Protein AF-I7K9V5-F1 (afdb_monomer_lite)

Structure (mmCIF, N/CA/C/O backbone):
data_AF-I7K9V5-F1
#
_entry.id   AF-I7K9V5-F1
#
loop_
_atom_site.group_PDB
_atom_site.id
_atom_site.type_symbol
_atom_site.label_atom_id
_atom_site.label_alt_id
_atom_site.label_comp_id
_atom_site.label_asym_id
_atom_site.label_entity_id
_atom_site.label_seq_id
_atom_site.pdbx_PDB_ins_code
_atom_site.Cartn_x
_atom_site.Cartn_y
_atom_site.Cartn_z
_atom_site.occupancy
_atom_site.B_iso_or_equiv
_atom_site.auth_seq_id
_atom_site.auth_comp_id
_atom_site.auth_asym_id
_atom_site.auth_atom_id
_atom_site.pdbx_PDB_model_num
ATOM 1 N N . MET A 1 1 ? 27.458 0.617 -17.111 1.00 44.34 1 MET A N 1
ATOM 2 C CA . MET A 1 1 ? 26.890 1.758 -16.353 1.00 44.34 1 MET A CA 1
ATOM 3 C C . MET A 1 1 ? 25.358 1.797 -16.332 1.00 44.34 1 MET A C 1
ATOM 5 O O . MET A 1 1 ? 24.833 2.266 -15.336 1.00 44.34 1 MET A O 1
ATOM 9 N N . ASN A 1 2 ? 24.631 1.243 -17.318 1.00 52.06 2 ASN A N 1
ATOM 10 C CA . ASN A 1 2 ? 23.153 1.223 -17.297 1.00 52.06 2 ASN A CA 1
ATOM 11 C C . ASN A 1 2 ? 22.517 0.378 -16.172 1.00 52.06 2 ASN A C 1
ATOM 13 O O . ASN A 1 2 ? 21.537 0.821 -15.580 1.00 52.06 2 ASN A O 1
ATOM 17 N N . ASN A 1 3 ? 23.084 -0.785 -15.823 1.00 52.22 3 ASN A N 1
ATOM 18 C CA . ASN A 1 3 ? 22.485 -1.676 -14.813 1.00 52.22 3 ASN A CA 1
ATOM 19 C C . ASN A 1 3 ? 22.542 -1.125 -13.375 1.00 52.22 3 ASN A C 1
ATOM 21 O O . ASN A 1 3 ? 21.649 -1.409 -12.583 1.00 52.22 3 ASN A O 1
ATOM 25 N N . ILE A 1 4 ? 23.560 -0.321 -13.037 1.00 53.31 4 ILE A N 1
ATOM 26 C CA . ILE A 1 4 ? 23.742 0.227 -11.678 1.00 53.31 4 ILE A CA 1
ATOM 27 C C . ILE A 1 4 ? 22.683 1.300 -11.396 1.00 53.31 4 ILE A C 1
ATOM 29 O O . ILE A 1 4 ? 21.986 1.232 -10.392 1.00 53.31 4 ILE A O 1
ATOM 33 N N . ILE A 1 5 ? 22.471 2.222 -12.342 1.00 58.81 5 ILE A N 1
ATOM 34 C CA . ILE A 1 5 ? 21.418 3.246 -12.239 1.00 58.81 5 ILE A CA 1
ATOM 35 C C . ILE A 1 5 ? 20.026 2.579 -12.272 1.00 58.81 5 ILE A C 1
ATOM 37 O O . ILE A 1 5 ? 19.060 3.097 -11.709 1.00 58.81 5 ILE A O 1
ATOM 41 N N . GLN A 1 6 ? 19.881 1.428 -12.949 1.00 56.38 6 GLN A N 1
ATOM 42 C CA . GLN A 1 6 ? 18.630 0.662 -12.987 1.00 56.38 6 GLN A CA 1
ATOM 43 C C . GLN A 1 6 ? 18.229 0.081 -11.638 1.00 56.38 6 GLN A C 1
ATOM 45 O O . GLN A 1 6 ? 17.075 0.249 -11.239 1.00 56.38 6 GLN A O 1
ATOM 50 N N . HIS A 1 7 ? 19.185 -0.539 -10.951 1.00 59.41 7 HIS A N 1
ATOM 51 C CA . HIS A 1 7 ? 18.989 -1.048 -9.600 1.00 59.41 7 HIS A CA 1
ATOM 52 C C . HIS A 1 7 ? 18.578 0.060 -8.627 1.00 59.41 7 HIS A C 1
ATOM 54 O O . HIS A 1 7 ? 17.631 -0.137 -7.871 1.00 59.41 7 HIS A O 1
ATOM 60 N N . ASP A 1 8 ? 19.201 1.235 -8.724 1.00 72.56 8 ASP A N 1
ATOM 61 C CA . A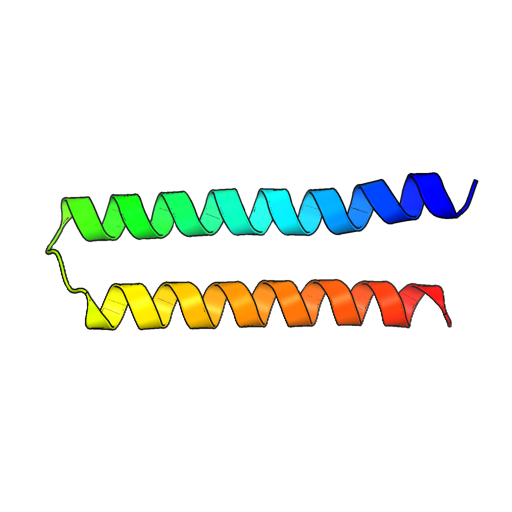SP A 1 8 ? 18.963 2.361 -7.813 1.00 72.56 8 ASP A CA 1
ATOM 62 C C . ASP A 1 8 ? 17.509 2.869 -7.839 1.00 72.56 8 ASP A C 1
ATOM 64 O O . ASP A 1 8 ? 16.883 3.053 -6.797 1.00 72.56 8 ASP A O 1
ATOM 68 N N . ILE A 1 9 ? 16.919 3.044 -9.028 1.00 73.31 9 ILE A N 1
ATOM 69 C CA . ILE A 1 9 ? 15.552 3.590 -9.158 1.00 73.31 9 ILE A CA 1
ATOM 70 C C . ILE A 1 9 ? 14.491 2.587 -8.684 1.00 73.31 9 ILE A C 1
ATOM 72 O O . ILE A 1 9 ? 13.545 2.958 -7.990 1.00 73.31 9 ILE A O 1
ATOM 76 N N . ILE A 1 10 ? 14.642 1.305 -9.030 1.00 75.88 10 ILE A N 1
ATOM 77 C CA . ILE A 1 10 ? 13.700 0.265 -8.586 1.00 75.88 10 ILE A CA 1
ATOM 78 C C . ILE A 1 10 ? 13.801 0.079 -7.067 1.00 75.88 10 ILE A C 1
ATOM 80 O O . ILE A 1 10 ? 12.776 -0.042 -6.396 1.00 75.88 10 ILE A O 1
ATOM 84 N N . GLN A 1 11 ? 15.016 0.117 -6.510 1.00 76.75 11 GLN A N 1
ATOM 85 C CA . GLN A 1 11 ? 15.224 0.074 -5.063 1.00 76.75 11 GLN A CA 1
ATOM 86 C C . GLN A 1 11 ? 14.577 1.266 -4.354 1.00 76.75 11 GLN A C 1
ATOM 88 O O . GLN A 1 11 ? 13.933 1.066 -3.327 1.00 76.75 11 GLN A O 1
ATOM 93 N N . GLN A 1 12 ? 14.657 2.477 -4.909 1.00 81.44 12 GLN A N 1
ATOM 94 C CA . GLN A 1 12 ? 13.966 3.632 -4.331 1.00 81.44 12 GLN A CA 1
ATOM 95 C C . GLN A 1 12 ? 12.441 3.479 -4.329 1.00 81.44 12 GLN A C 1
ATOM 97 O O . GLN A 1 12 ? 11.806 3.781 -3.320 1.00 81.44 12 GLN A O 1
ATOM 102 N N . HIS A 1 13 ? 11.838 2.963 -5.405 1.00 81.50 13 HIS A N 1
ATOM 103 C CA . HIS A 1 13 ? 10.394 2.687 -5.419 1.00 81.50 13 HIS A CA 1
ATOM 104 C C . HIS A 1 13 ? 9.989 1.663 -4.363 1.00 81.50 13 HIS A C 1
ATOM 106 O O . HIS A 1 13 ? 8.983 1.857 -3.683 1.00 81.50 13 HIS A O 1
ATOM 112 N N . LEU A 1 14 ? 10.794 0.614 -4.183 1.00 81.50 14 LEU A N 1
ATOM 113 C CA . LEU A 1 14 ? 10.565 -0.396 -3.152 1.00 81.50 14 LEU A CA 1
ATOM 114 C C . LEU A 1 14 ? 10.680 0.188 -1.737 1.00 81.50 14 LEU A C 1
ATOM 116 O O . LEU A 1 14 ? 9.815 -0.090 -0.914 1.00 81.50 14 LEU A O 1
ATOM 120 N N . ILE A 1 15 ? 11.687 1.026 -1.464 1.00 85.06 15 ILE A N 1
ATOM 121 C CA . ILE A 1 15 ? 11.868 1.702 -0.164 1.00 85.06 15 ILE A CA 1
ATOM 122 C C . ILE A 1 15 ? 10.702 2.653 0.132 1.00 85.06 15 ILE A C 1
ATOM 124 O O . ILE A 1 15 ? 10.183 2.685 1.250 1.00 85.06 15 ILE A O 1
ATOM 128 N N . ASN A 1 16 ? 10.258 3.417 -0.866 1.00 83.19 16 ASN A N 1
ATOM 129 C CA . ASN A 1 16 ? 9.129 4.332 -0.715 1.00 83.19 16 ASN A CA 1
ATOM 130 C C . ASN A 1 16 ? 7.828 3.567 -0.445 1.00 83.19 16 ASN A C 1
ATOM 132 O O . ASN A 1 16 ? 7.057 3.946 0.437 1.00 83.19 16 ASN A O 1
ATOM 136 N N . PHE A 1 17 ? 7.607 2.470 -1.172 1.00 87.50 17 PHE A N 1
ATOM 137 C CA . PHE A 1 17 ? 6.464 1.588 -0.968 1.00 87.50 17 PHE A CA 1
ATOM 138 C C . PHE A 1 17 ? 6.453 0.989 0.442 1.00 87.50 17 PHE A C 1
ATOM 140 O O . PHE A 1 17 ? 5.450 1.123 1.141 1.00 87.50 17 PHE A O 1
ATOM 147 N N . THR A 1 18 ? 7.554 0.376 0.890 1.00 83.88 18 THR A N 1
ATOM 148 C CA . THR A 1 18 ? 7.606 -0.259 2.216 1.00 83.88 18 THR A CA 1
ATOM 149 C C . THR A 1 18 ? 7.427 0.758 3.337 1.00 83.88 18 THR A C 1
ATOM 151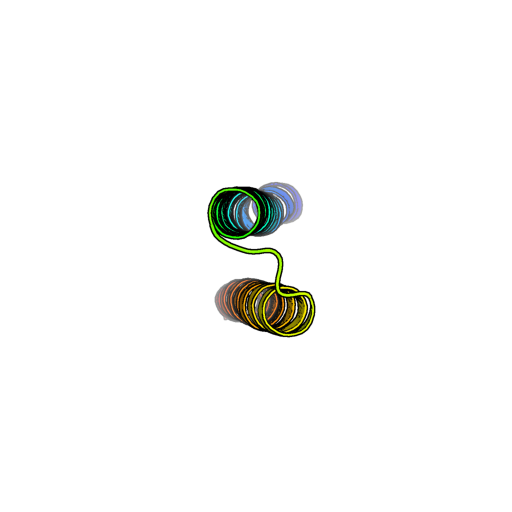 O O . THR A 1 18 ? 6.671 0.500 4.269 1.00 83.88 18 THR A O 1
ATOM 154 N N . THR A 1 19 ? 8.030 1.943 3.21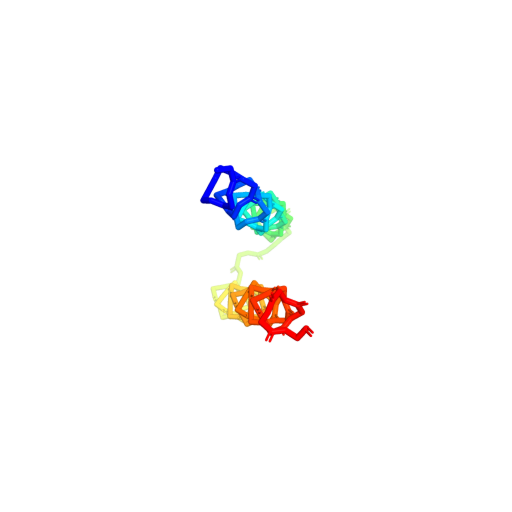5 1.00 88.00 19 THR A N 1
ATOM 155 C CA . THR A 1 19 ? 7.878 3.029 4.196 1.00 88.00 19 THR A CA 1
ATOM 156 C C . THR A 1 19 ? 6.422 3.493 4.310 1.00 88.00 19 THR A C 1
ATOM 158 O O . THR A 1 19 ? 5.894 3.630 5.414 1.00 88.00 19 THR A O 1
ATOM 161 N N . LYS A 1 20 ? 5.745 3.703 3.173 1.00 88.62 20 LYS A N 1
ATOM 162 C CA . LYS A 1 20 ? 4.335 4.124 3.133 1.00 88.62 20 LYS A CA 1
ATOM 163 C C . LYS A 1 20 ? 3.409 3.037 3.682 1.00 88.62 20 LYS A C 1
ATOM 165 O O . LYS A 1 20 ? 2.493 3.342 4.441 1.00 88.62 20 LYS A O 1
ATOM 170 N N . LEU A 1 21 ? 3.676 1.777 3.338 1.00 88.62 21 LEU A N 1
ATOM 171 C CA . LEU A 1 21 ? 2.888 0.639 3.798 1.00 88.62 21 LEU A CA 1
ATOM 172 C C . LEU A 1 21 ? 2.984 0.461 5.317 1.00 88.62 21 LEU A C 1
ATOM 174 O O . LEU A 1 21 ? 1.951 0.334 5.967 1.00 88.62 21 LEU A O 1
ATOM 178 N N . ILE A 1 22 ? 4.196 0.504 5.884 1.00 88.31 22 ILE A N 1
ATOM 179 C CA . ILE A 1 22 ? 4.413 0.388 7.336 1.00 88.31 22 ILE A CA 1
ATOM 180 C C . ILE A 1 22 ? 3.639 1.477 8.075 1.00 88.31 22 ILE A C 1
ATOM 182 O O . ILE A 1 22 ? 2.874 1.163 8.982 1.00 88.31 22 ILE A O 1
ATOM 186 N N . LYS A 1 23 ? 3.752 2.734 7.634 1.00 88.25 23 LYS A N 1
ATOM 187 C CA . LYS A 1 23 ? 3.042 3.847 8.269 1.00 88.25 23 LYS A CA 1
ATOM 188 C C . LYS A 1 23 ? 1.521 3.660 8.238 1.00 88.25 23 LYS A C 1
ATOM 190 O O . LYS A 1 23 ? 0.852 3.878 9.244 1.00 88.25 23 LYS A O 1
ATOM 195 N N . ASN A 1 24 ? 0.969 3.223 7.106 1.00 85.31 24 ASN A N 1
ATOM 196 C CA . ASN A 1 24 ? -0.468 2.973 7.001 1.00 85.31 24 ASN A CA 1
ATOM 197 C C . ASN A 1 24 ? -0.919 1.822 7.918 1.00 85.31 24 ASN A C 1
ATOM 199 O O . ASN A 1 24 ? -1.980 1.905 8.533 1.00 85.31 24 ASN A O 1
ATOM 203 N N . VAL A 1 25 ? -0.110 0.765 8.036 1.00 84.44 25 VAL A N 1
ATOM 204 C CA . VAL A 1 25 ? -0.366 -0.359 8.951 1.00 84.44 25 VAL A CA 1
ATOM 205 C C . VAL A 1 25 ? -0.331 0.108 10.409 1.00 84.44 25 VAL A C 1
ATOM 207 O O . VAL A 1 25 ? -1.235 -0.229 11.171 1.00 84.44 25 VAL A O 1
ATOM 210 N N . GLU A 1 26 ? 0.662 0.913 10.798 1.00 85.50 26 GLU A N 1
ATOM 211 C CA . GLU A 1 26 ? 0.776 1.500 12.142 1.00 85.50 26 GLU A CA 1
ATOM 212 C C . GLU A 1 26 ? -0.428 2.390 12.481 1.00 85.50 26 GLU A C 1
ATOM 214 O O . GLU A 1 26 ? -1.011 2.271 13.561 1.00 85.50 26 GLU A O 1
ATOM 219 N N . GLU A 1 27 ? -0.862 3.242 11.547 1.00 85.88 27 GLU A N 1
ATOM 220 C CA . GLU A 1 27 ? -2.045 4.086 11.733 1.00 85.88 27 GLU A CA 1
ATOM 221 C C . GLU A 1 27 ? -3.326 3.256 11.902 1.00 85.88 27 GLU A C 1
ATOM 223 O O . GLU A 1 27 ? -4.166 3.593 12.740 1.00 85.88 27 GLU A O 1
ATOM 228 N N . MET A 1 28 ? -3.477 2.15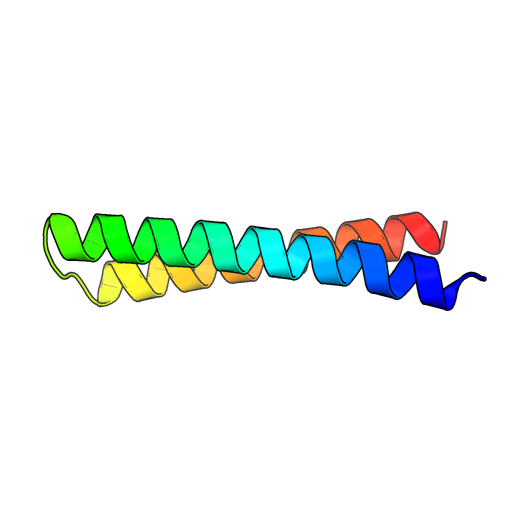9 11.153 1.00 84.69 28 MET A N 1
ATOM 229 C CA . MET A 1 28 ? -4.618 1.250 11.296 1.00 84.69 28 MET A CA 1
ATOM 230 C C . MET A 1 28 ? -4.600 0.502 12.631 1.00 84.69 28 MET A C 1
ATOM 232 O O . MET A 1 28 ? -5.626 0.454 13.308 1.00 84.69 28 MET A O 1
ATOM 236 N N . LEU A 1 29 ? -3.434 -0.002 13.048 1.00 80.12 29 LEU A N 1
ATOM 237 C CA . LEU A 1 29 ? -3.232 -0.618 14.365 1.00 80.12 29 LEU A CA 1
ATOM 238 C C . LEU A 1 29 ? -3.589 0.334 15.516 1.00 80.12 29 LEU A C 1
ATOM 240 O O . LEU A 1 29 ? -4.103 -0.114 16.536 1.00 80.12 29 LEU A O 1
ATOM 244 N N . SER A 1 30 ? -3.332 1.637 15.357 1.00 80.81 30 SER A N 1
ATOM 245 C CA . SER A 1 30 ? -3.558 2.644 16.404 1.00 80.81 30 SER A CA 1
ATOM 246 C C . SER A 1 30 ? -5.021 3.059 16.609 1.00 80.81 30 SER A C 1
ATOM 248 O O . SER A 1 30 ? -5.338 3.657 17.637 1.00 80.81 30 SER A O 1
ATOM 250 N N . LYS A 1 31 ? -5.906 2.789 15.638 1.00 79.31 31 LYS A N 1
ATOM 251 C CA . LYS A 1 31 ? -7.304 3.251 15.654 1.00 79.31 31 LYS A CA 1
ATOM 252 C C . LYS A 1 31 ? -8.276 2.104 15.892 1.00 79.31 31 LYS A C 1
ATOM 254 O O . LYS A 1 31 ? -8.953 2.083 16.911 1.00 79.31 31 LYS A O 1
ATOM 259 N N . GLU A 1 32 ? -8.348 1.172 14.946 1.00 76.44 32 GLU A N 1
ATOM 260 C CA . GLU A 1 32 ? -9.245 0.019 14.996 1.00 76.44 32 GLU A CA 1
ATOM 261 C C . GLU A 1 32 ? -8.777 -1.004 13.953 1.00 76.44 32 GLU A C 1
ATOM 263 O O . GLU A 1 32 ? -8.556 -0.665 12.785 1.00 76.44 32 GLU A O 1
ATOM 268 N N . TRP A 1 33 ? -8.575 -2.253 14.375 1.00 76.19 33 TRP A N 1
ATOM 269 C CA . TRP A 1 33 ? -8.043 -3.294 13.500 1.00 76.19 33 TRP A CA 1
ATOM 270 C C . TRP A 1 33 ? -9.130 -3.826 12.561 1.00 76.19 33 TRP A C 1
ATOM 272 O O . TRP A 1 33 ? -9.928 -4.684 12.933 1.00 76.19 33 TRP A O 1
ATOM 282 N N . ASP A 1 34 ? -9.130 -3.332 11.324 1.00 82.81 34 ASP A N 1
ATOM 283 C CA . ASP A 1 34 ? -9.964 -3.833 10.231 1.00 82.81 34 ASP A CA 1
ATOM 284 C C . ASP A 1 34 ? -9.091 -4.526 9.177 1.00 82.81 34 ASP A C 1
ATOM 286 O O . ASP A 1 34 ? -8.373 -3.894 8.395 1.00 82.81 34 ASP A O 1
ATOM 290 N N . PHE A 1 35 ? -9.169 -5.856 9.152 1.00 80.06 35 PHE A N 1
ATOM 291 C CA . PHE A 1 35 ? -8.410 -6.684 8.221 1.00 80.06 35 PHE A CA 1
ATOM 292 C C . PHE A 1 35 ? -8.801 -6.441 6.754 1.00 80.06 35 PHE A C 1
ATOM 294 O O . PHE A 1 35 ? -7.943 -6.498 5.875 1.00 80.06 35 PHE A O 1
ATOM 301 N N . THR A 1 36 ? -10.069 -6.129 6.475 1.00 86.50 36 THR A N 1
ATOM 302 C CA . THR A 1 36 ? -10.550 -5.865 5.109 1.00 86.50 36 THR A CA 1
ATOM 303 C C . THR A 1 36 ? -9.921 -4.588 4.572 1.00 86.50 36 THR A C 1
ATOM 305 O O . THR A 1 36 ? -9.361 -4.576 3.476 1.00 86.50 36 THR A O 1
ATOM 308 N N . LYS A 1 37 ? -9.931 -3.536 5.392 1.00 84.88 37 LYS A N 1
ATOM 309 C CA . LYS A 1 37 ? -9.317 -2.253 5.057 1.00 84.88 37 LYS A CA 1
ATOM 310 C C . LYS A 1 37 ? -7.792 -2.355 4.931 1.00 84.88 37 LYS A C 1
ATOM 312 O O . LYS A 1 37 ? -7.202 -1.687 4.088 1.00 84.88 37 LYS A O 1
ATOM 317 N N . LEU A 1 38 ? -7.147 -3.238 5.700 1.00 85.31 38 LEU A N 1
ATOM 318 C CA . LEU A 1 38 ? -5.710 -3.489 5.575 1.00 85.31 38 LEU A CA 1
ATOM 319 C C . LEU A 1 38 ? -5.388 -4.128 4.220 1.00 85.31 38 LEU A C 1
ATOM 321 O O . LEU A 1 38 ? -4.457 -3.704 3.537 1.00 85.31 38 LEU A O 1
ATOM 325 N N . VAL A 1 39 ? -6.175 -5.126 3.810 1.00 86.62 39 VAL A N 1
ATOM 326 C CA . VAL A 1 39 ? -6.034 -5.765 2.494 1.00 86.62 39 VAL A CA 1
ATOM 327 C C . VAL A 1 39 ? -6.230 -4.750 1.365 1.00 86.62 39 VAL A C 1
ATOM 329 O O . VAL A 1 39 ? -5.491 -4.794 0.380 1.00 86.62 39 VAL A O 1
ATOM 332 N N . GLU A 1 40 ? -7.183 -3.828 1.501 1.00 89.12 40 GLU A N 1
ATOM 333 C CA . GLU A 1 40 ? -7.428 -2.760 0.525 1.00 89.12 40 GLU A CA 1
ATOM 334 C C . GLU A 1 40 ? -6.225 -1.811 0.403 1.00 89.12 40 GLU A C 1
ATOM 336 O O . GLU A 1 40 ? -5.691 -1.633 -0.691 1.00 89.12 40 GLU A O 1
ATOM 341 N N . VAL A 1 41 ? -5.698 -1.321 1.529 1.00 87.75 41 VAL A N 1
ATOM 342 C CA . VAL A 1 41 ? -4.503 -0.457 1.566 1.00 87.75 41 VAL A CA 1
ATOM 343 C C . VAL A 1 41 ? -3.271 -1.145 0.968 1.00 87.75 41 VAL A C 1
ATOM 345 O O . VAL A 1 41 ? -2.500 -0.522 0.228 1.00 87.75 41 VAL A O 1
ATOM 348 N N . VAL A 1 42 ? -3.063 -2.432 1.273 1.00 87.62 42 VAL A N 1
ATOM 349 C CA . VAL A 1 42 ? -1.954 -3.222 0.716 1.00 87.62 42 VAL A CA 1
ATOM 350 C C . VAL A 1 42 ? -2.096 -3.358 -0.801 1.00 87.62 42 VAL A C 1
ATOM 352 O O . VAL A 1 42 ? -1.110 -3.166 -1.519 1.00 87.62 42 VAL A O 1
ATOM 355 N N . LYS A 1 43 ? -3.303 -3.652 -1.306 1.00 90.31 43 LYS A N 1
ATOM 356 C CA . LYS A 1 43 ? -3.577 -3.737 -2.750 1.00 90.31 43 LYS A CA 1
ATOM 357 C C . LYS A 1 43 ? -3.289 -2.417 -3.456 1.00 90.31 43 LYS A C 1
ATOM 359 O O . LYS A 1 43 ? -2.498 -2.405 -4.395 1.00 90.31 43 LYS A O 1
ATOM 364 N N . GLU A 1 44 ? -3.850 -1.311 -2.971 1.00 90.12 44 GLU A N 1
ATOM 365 C CA . GLU A 1 44 ? -3.656 0.010 -3.583 1.00 90.12 44 GLU A CA 1
ATOM 366 C C . GLU A 1 44 ? -2.180 0.412 -3.635 1.00 90.12 44 GLU A C 1
ATOM 368 O O . GLU A 1 44 ? -1.688 0.885 -4.665 1.00 90.12 44 GLU A O 1
ATOM 373 N N . SER A 1 45 ? -1.454 0.171 -2.541 1.00 88.81 45 SER A N 1
ATOM 374 C CA . SER A 1 45 ? -0.026 0.477 -2.453 1.00 88.81 45 SER A CA 1
ATOM 375 C C . SER A 1 45 ? 0.789 -0.383 -3.429 1.00 88.81 45 SER A C 1
ATOM 377 O O . SER A 1 45 ? 1.750 0.097 -4.033 1.00 88.81 45 SER A O 1
ATOM 379 N N . THR A 1 46 ? 0.412 -1.654 -3.603 1.00 87.69 46 THR A N 1
ATOM 380 C CA . THR A 1 46 ? 1.107 -2.587 -4.507 1.00 87.69 46 THR A CA 1
ATOM 381 C C . THR A 1 46 ? 0.852 -2.223 -5.970 1.00 87.69 46 THR A C 1
ATOM 383 O O . THR A 1 46 ? 1.782 -2.222 -6.779 1.00 87.69 46 THR A O 1
ATOM 386 N N . ASP A 1 47 ? -0.376 -1.822 -6.305 1.00 89.94 47 ASP A N 1
ATOM 387 C CA . ASP A 1 47 ? -0.715 -1.314 -7.634 1.00 89.94 47 ASP A CA 1
ATOM 388 C C . ASP A 1 47 ? 0.045 -0.016 -7.952 1.00 89.94 47 ASP A C 1
ATOM 390 O O . ASP A 1 47 ? 0.513 0.182 -9.077 1.00 89.94 47 ASP A O 1
ATOM 394 N N . GLU A 1 48 ? 0.201 0.878 -6.970 1.00 89.94 48 GLU A N 1
ATOM 395 C CA . GLU A 1 48 ? 0.991 2.106 -7.107 1.00 89.94 48 GLU A CA 1
ATOM 396 C C . GLU A 1 48 ? 2.472 1.804 -7.378 1.00 89.94 48 GLU A C 1
ATOM 398 O O . GLU A 1 48 ? 3.049 2.370 -8.312 1.00 89.94 48 GLU A O 1
ATOM 403 N N . LEU A 1 49 ? 3.064 0.864 -6.634 1.00 87.88 49 LEU A N 1
ATOM 404 C CA . LEU A 1 49 ? 4.429 0.387 -6.867 1.00 87.88 49 LEU A CA 1
ATOM 405 C C . LEU A 1 49 ? 4.590 -0.167 -8.292 1.00 87.88 49 LEU A C 1
ATOM 407 O O . LEU A 1 49 ? 5.513 0.230 -9.007 1.00 87.88 49 LEU A O 1
ATOM 411 N N . GLY A 1 50 ? 3.673 -1.035 -8.729 1.00 86.50 50 GLY A N 1
ATOM 412 C CA . GLY A 1 50 ? 3.690 -1.611 -10.074 1.00 86.50 50 GLY A CA 1
ATOM 413 C C . GLY A 1 50 ? 3.619 -0.544 -11.171 1.00 86.50 50 GLY A C 1
ATOM 414 O O . GLY A 1 50 ? 4.435 -0.549 -12.097 1.00 86.50 50 GLY A O 1
ATOM 415 N N . ARG A 1 51 ? 2.704 0.428 -11.041 1.00 90.44 51 ARG A N 1
ATOM 416 C CA . ARG A 1 51 ? 2.586 1.558 -11.982 1.00 90.44 51 ARG A CA 1
ATOM 417 C C . ARG A 1 51 ? 3.867 2.389 -12.052 1.00 90.44 51 ARG A C 1
ATOM 419 O O . ARG A 1 51 ? 4.285 2.754 -13.152 1.00 90.44 51 ARG A O 1
ATOM 426 N N . ASN A 1 52 ? 4.493 2.675 -10.912 1.00 85.75 52 ASN A N 1
ATOM 427 C CA . ASN A 1 52 ? 5.720 3.470 -10.853 1.00 85.75 52 ASN A CA 1
ATOM 428 C C . ASN A 1 52 ? 6.910 2.742 -11.496 1.00 85.75 52 ASN A C 1
ATOM 430 O O . ASN A 1 52 ? 7.622 3.340 -12.305 1.00 85.75 52 ASN A O 1
ATOM 434 N N . ILE A 1 53 ? 7.068 1.440 -11.231 1.00 84.19 53 ILE A N 1
ATOM 435 C CA . ILE A 1 53 ? 8.104 0.608 -11.863 1.00 84.19 53 ILE A CA 1
ATOM 436 C C . ILE A 1 53 ? 7.916 0.564 -13.386 1.00 84.19 53 ILE A C 1
ATOM 438 O O . ILE A 1 53 ? 8.872 0.798 -14.126 1.00 84.19 53 ILE A O 1
ATOM 442 N N . ILE A 1 54 ? 6.694 0.308 -13.872 1.00 85.94 54 ILE A N 1
ATOM 443 C CA . ILE A 1 54 ? 6.404 0.246 -15.315 1.00 85.94 54 ILE A CA 1
ATOM 444 C C . ILE A 1 54 ? 6.677 1.597 -15.981 1.00 85.94 54 ILE A C 1
ATOM 446 O O . ILE A 1 54 ? 7.314 1.649 -17.032 1.00 85.94 54 ILE A O 1
ATOM 450 N N . LYS A 1 55 ? 6.228 2.700 -15.372 1.00 84.75 55 LYS A N 1
ATOM 451 C CA . LYS A 1 55 ? 6.432 4.054 -15.902 1.00 84.75 55 LYS A CA 1
ATOM 45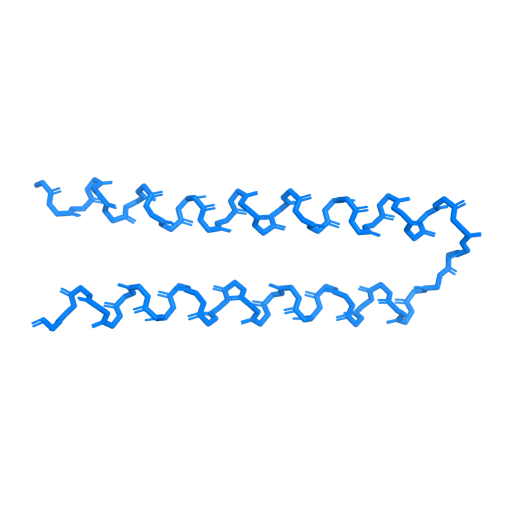2 C C . LYS A 1 55 ? 7.914 4.375 -16.083 1.00 84.75 55 LYS A C 1
ATOM 454 O O . LYS A 1 55 ? 8.294 4.902 -17.130 1.00 84.75 55 LYS A O 1
ATOM 459 N N . ASP A 1 56 ? 8.743 4.040 -15.100 1.00 79.62 56 ASP A N 1
ATOM 460 C CA . ASP A 1 56 ? 10.181 4.302 -15.161 1.00 79.62 56 ASP A CA 1
ATOM 461 C C . ASP A 1 56 ? 10.924 3.343 -16.093 1.00 79.62 56 ASP A C 1
ATOM 463 O O . ASP A 1 56 ? 11.877 3.750 -16.760 1.00 79.62 56 ASP A O 1
ATOM 467 N N . PHE A 1 57 ? 10.460 2.098 -16.213 1.00 77.25 57 PHE A N 1
ATOM 468 C CA . PHE A 1 57 ? 10.958 1.171 -17.225 1.00 77.25 57 PHE A CA 1
ATOM 469 C C . PHE A 1 57 ? 10.676 1.687 -18.646 1.00 77.25 57 PHE A C 1
ATOM 471 O O . PHE A 1 57 ? 11.596 1.791 -19.458 1.00 77.25 57 PHE A O 1
ATOM 478 N N . LEU A 1 58 ? 9.433 2.096 -18.931 1.00 81.38 58 LEU A N 1
ATOM 479 C CA . LEU A 1 58 ? 9.025 2.633 -20.235 1.00 81.38 58 LEU A CA 1
ATOM 480 C C . LEU A 1 58 ? 9.743 3.942 -20.590 1.00 81.38 58 LEU A C 1
ATOM 482 O O . LEU A 1 58 ? 10.082 4.164 -21.749 1.00 81.38 58 LEU A O 1
ATOM 486 N N . ARG A 1 59 ? 10.011 4.805 -19.602 1.00 80.06 59 ARG A N 1
ATOM 487 C CA . ARG A 1 59 ? 10.792 6.039 -19.795 1.00 80.06 59 ARG A CA 1
ATOM 488 C C . ARG A 1 59 ? 12.232 5.791 -20.226 1.00 80.06 59 ARG A C 1
ATOM 490 O O . ARG A 1 59 ? 12.829 6.684 -20.807 1.00 80.06 59 ARG A O 1
ATOM 497 N N . ARG A 1 60 ? 12.795 4.630 -19.896 1.00 66.62 60 ARG A N 1
ATOM 498 C CA . ARG A 1 60 ? 14.194 4.288 -20.182 1.00 66.62 60 ARG A CA 1
ATOM 499 C C . ARG A 1 60 ? 14.419 3.625 -21.530 1.00 66.62 60 ARG A C 1
ATOM 501 O O . ARG A 1 60 ? 15.537 3.667 -22.024 1.00 66.62 60 ARG A O 1
ATOM 508 N N . ILE A 1 61 ? 13.399 2.972 -22.080 1.00 75.12 61 ILE A N 1
ATOM 509 C CA . ILE A 1 61 ? 13.468 2.326 -23.401 1.00 75.12 61 ILE A CA 1
ATOM 510 C C . ILE A 1 61 ? 13.094 3.282 -24.547 1.00 75.12 61 ILE A C 1
ATOM 512 O O . ILE A 1 61 ? 13.090 2.866 -25.703 1.00 75.12 61 ILE A O 1
ATOM 516 N N . ARG A 1 62 ? 12.744 4.530 -24.219 1.00 61.81 62 ARG A N 1
ATOM 517 C CA . ARG A 1 62 ? 12.394 5.606 -25.148 1.00 61.81 62 ARG A CA 1
ATOM 518 C C . ARG 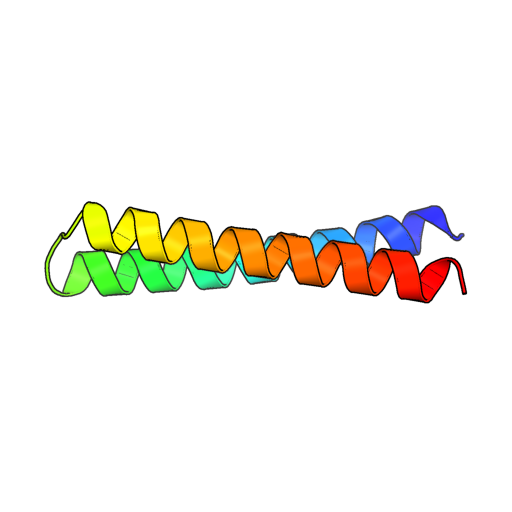A 1 62 ? 13.529 6.615 -25.225 1.00 61.81 62 ARG A C 1
ATOM 520 O O . ARG A 1 62 ? 13.750 7.124 -26.342 1.00 61.81 62 ARG A O 1
#

pLDDT: mean 79.91, std 10.98, range [44.34, 90.44]

Secondary structure (DSSP, 8-state):
-HHHHHHHHHHHHHHHHHHHHHHHHHHHHHH---HHHHHHHHHHHHHHHHHHHHHHHHHH--

Foldseek 3Di:
DVVVVLVVQLVVLVVVLVVVLVVVVVVCVVPDPDPVVNVVSNVVSVVVSVVSNVVVVVVVVD

Sequence (62 aa):
MNNIIQHDIIQQHLINFTTKLIKNVEEMLSKEWDFTKLVEVVKESTDELGRNIIKDFLRRIR

Organism: NCBI:txid857293

Radius of gyration: 14.7 Å; chains: 1; bounding box: 37×13×42 Å